Protein AF-A0A4U9H7V6-F1 (afdb_monomer)

Nearest PDB structures (foldseek):
  5ijo-assembly1_J  TM=3.891E-01  e=6.967E+00  Homo sapiens

pLDDT: mean 97.19, std 2.11, range [89.75, 98.75]

Structure (mmCIF, N/CA/C/O backbone):
data_AF-A0A4U9H7V6-F1
#
_entry.id   AF-A0A4U9H7V6-F1
#
loop_
_atom_site.group_PDB
_atom_site.id
_atom_site.type_symbol
_atom_site.label_atom_id
_atom_site.label_alt_id
_atom_site.label_comp_id
_atom_site.label_asym_id
_atom_site.label_entity_id
_atom_site.label_seq_id
_atom_site.pdbx_PDB_ins_code
_atom_site.Cartn_x
_atom_site.Cartn_y
_atom_site.Cartn_z
_atom_site.occupancy
_atom_site.B_iso_or_equiv
_atom_site.auth_seq_id
_atom_site.auth_comp_id
_atom_site.auth_asym_id
_atom_site.auth_atom_id
_atom_site.pdbx_PDB_model_num
ATOM 1 N N . MET A 1 1 ? -6.922 -12.921 13.610 1.00 93.88 1 MET A N 1
ATOM 2 C CA . MET A 1 1 ? -6.662 -11.534 13.157 1.00 93.88 1 MET A CA 1
ATOM 3 C C . MET A 1 1 ? -5.423 -10.903 13.781 1.00 93.88 1 MET A C 1
ATOM 5 O O . MET A 1 1 ? -4.639 -10.361 13.021 1.00 93.88 1 MET A O 1
ATOM 9 N N . HIS A 1 2 ? -5.196 -10.997 15.101 1.00 97.81 2 HIS A N 1
ATOM 10 C CA . HIS A 1 2 ? -4.021 -10.376 15.742 1.00 97.81 2 HIS A CA 1
ATOM 11 C C . HIS A 1 2 ? -2.684 -10.827 15.119 1.00 97.81 2 HIS A C 1
ATOM 13 O O . HIS A 1 2 ? -1.943 -9.998 14.607 1.00 97.81 2 HIS A O 1
ATOM 19 N N . ASN A 1 3 ? -2.447 -12.143 15.022 1.00 98.56 3 ASN A N 1
ATOM 20 C CA . ASN A 1 3 ? -1.230 -12.678 14.393 1.00 98.56 3 ASN A CA 1
ATOM 21 C C . ASN A 1 3 ? -1.086 -12.265 12.920 1.00 98.56 3 ASN A C 1
ATOM 23 O O . ASN A 1 3 ? 0.007 -11.926 12.490 1.00 98.56 3 ASN A O 1
ATOM 27 N N . ALA A 1 4 ? -2.181 -12.253 12.153 1.00 98.38 4 ALA A N 1
ATOM 28 C CA . ALA A 1 4 ? -2.153 -11.847 10.747 1.00 98.38 4 ALA A CA 1
ATOM 29 C C . ALA A 1 4 ? -1.759 -10.369 10.583 1.00 98.38 4 ALA A C 1
ATOM 31 O O . ALA A 1 4 ? -0.945 -10.048 9.722 1.00 98.38 4 ALA A O 1
ATOM 32 N N . ALA A 1 5 ? -2.274 -9.480 11.441 1.00 98.12 5 ALA A N 1
ATOM 33 C CA . ALA A 1 5 ? -1.876 -8.074 11.451 1.00 98.12 5 ALA A CA 1
ATOM 34 C C . ALA A 1 5 ? -0.382 -7.909 11.786 1.00 98.12 5 ALA A C 1
ATOM 36 O O . ALA A 1 5 ? 0.310 -7.125 11.140 1.00 98.12 5 ALA A O 1
ATOM 37 N N . THR A 1 6 ? 0.142 -8.698 12.728 1.00 98.56 6 THR A N 1
ATOM 38 C CA . THR A 1 6 ? 1.577 -8.706 13.053 1.00 98.56 6 THR A CA 1
ATOM 39 C C . THR A 1 6 ? 2.429 -9.252 11.903 1.00 98.56 6 THR A C 1
ATOM 41 O O . THR A 1 6 ? 3.481 -8.692 11.607 1.00 98.56 6 THR A O 1
ATOM 44 N N . ILE A 1 7 ? 1.968 -10.294 11.202 1.00 98.69 7 ILE A N 1
ATOM 45 C CA . ILE A 1 7 ? 2.640 -10.834 10.007 1.00 98.69 7 ILE A CA 1
ATOM 46 C C . ILE A 1 7 ? 2.670 -9.791 8.881 1.00 98.69 7 ILE A C 1
ATOM 48 O O . ILE A 1 7 ? 3.707 -9.619 8.243 1.00 98.69 7 ILE A O 1
ATOM 52 N N . ALA A 1 8 ? 1.591 -9.026 8.676 1.00 98.44 8 ALA A N 1
ATOM 53 C CA . ALA A 1 8 ? 1.613 -7.883 7.759 1.00 98.44 8 ALA A CA 1
ATOM 54 C C . ALA A 1 8 ? 2.676 -6.844 8.175 1.00 98.44 8 ALA A C 1
ATOM 56 O O . ALA A 1 8 ? 3.355 -6.284 7.316 1.00 98.44 8 ALA A O 1
ATOM 57 N N . GLY A 1 9 ? 2.878 -6.663 9.486 1.00 98.38 9 GLY A N 1
ATOM 58 C CA . GLY A 1 9 ? 3.984 -5.904 10.079 1.00 98.38 9 GLY A CA 1
ATOM 59 C C . GLY A 1 9 ? 5.363 -6.343 9.599 1.00 98.38 9 GLY A C 1
ATOM 60 O O . GLY A 1 9 ? 6.160 -5.499 9.195 1.00 98.38 9 GLY A O 1
ATOM 61 N N . ILE A 1 10 ? 5.634 -7.649 9.566 1.00 98.69 10 ILE A N 1
ATOM 62 C CA . ILE A 1 10 ? 6.898 -8.197 9.043 1.00 98.69 10 ILE A CA 1
ATOM 63 C C . ILE A 1 10 ? 7.102 -7.783 7.576 1.00 98.69 10 ILE A C 1
ATOM 65 O O . ILE A 1 10 ? 8.208 -7.391 7.197 1.00 98.69 10 ILE A O 1
ATOM 69 N N . ALA A 1 11 ? 6.040 -7.810 6.765 1.00 98.56 11 ALA A N 1
ATOM 70 C CA . ALA A 1 11 ? 6.104 -7.416 5.360 1.00 98.56 11 ALA A CA 1
ATOM 71 C C . ALA A 1 11 ? 6.390 -5.913 5.185 1.00 98.56 11 ALA A 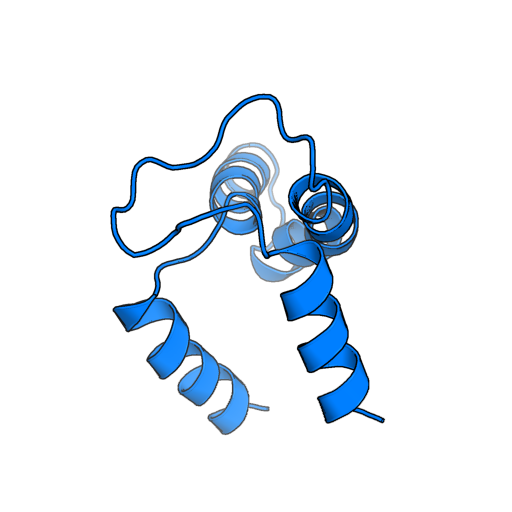C 1
ATOM 73 O O . ALA A 1 11 ? 7.415 -5.545 4.606 1.00 98.56 11 ALA A O 1
ATOM 74 N N . PHE A 1 12 ? 5.534 -5.026 5.708 1.00 98.31 12 PHE A N 1
ATOM 75 C CA . PHE A 1 12 ? 5.689 -3.585 5.462 1.00 98.31 12 PHE A CA 1
ATOM 76 C C . PHE A 1 12 ? 6.886 -2.965 6.196 1.00 98.31 12 PHE A C 1
ATOM 78 O O . PHE A 1 12 ? 7.368 -1.914 5.782 1.00 98.31 12 PHE A O 1
ATOM 85 N N . SER A 1 13 ? 7.408 -3.600 7.253 1.00 98.38 13 SER A N 1
ATOM 86 C CA . SER A 1 13 ? 8.622 -3.112 7.932 1.00 98.38 13 SER A CA 1
ATOM 87 C C . SER A 1 13 ? 9.866 -3.189 7.043 1.00 98.38 13 SER A C 1
ATOM 89 O O . SER A 1 13 ? 10.826 -2.466 7.282 1.00 98.38 13 SER A O 1
ATOM 91 N N . ASN A 1 14 ? 9.844 -4.042 6.012 1.00 97.94 14 ASN A N 1
ATOM 92 C CA . ASN A 1 14 ? 10.948 -4.219 5.064 1.00 97.94 14 ASN A CA 1
ATOM 93 C C . ASN A 1 14 ? 10.615 -3.698 3.658 1.00 97.94 14 ASN A C 1
ATOM 95 O O . ASN A 1 14 ? 11.505 -3.252 2.941 1.00 97.94 14 ASN A O 1
ATOM 99 N N . ALA A 1 15 ? 9.342 -3.756 3.258 1.00 97.12 15 ALA A N 1
ATOM 100 C CA . ALA A 1 15 ? 8.878 -3.334 1.934 1.00 97.12 15 ALA A CA 1
ATOM 101 C C . ALA A 1 15 ? 8.243 -1.932 1.915 1.00 97.12 15 ALA A C 1
ATOM 103 O O . ALA A 1 15 ? 7.793 -1.479 0.863 1.00 97.12 15 ALA A O 1
ATOM 104 N N . PHE A 1 16 ? 8.199 -1.250 3.064 1.00 97.62 16 PHE A N 1
ATOM 105 C CA . PHE A 1 16 ? 7.450 -0.012 3.275 1.00 97.62 16 PHE A CA 1
ATOM 106 C C . PHE A 1 16 ? 5.948 -0.169 2.967 1.00 97.62 16 PHE A C 1
ATOM 108 O O . PHE A 1 16 ? 5.381 -1.262 2.992 1.00 97.62 16 PHE A O 1
ATOM 115 N N . LEU A 1 17 ? 5.283 0.961 2.729 1.00 98.06 17 LEU A N 1
ATOM 116 C CA . LEU A 1 17 ? 3.880 1.065 2.343 1.00 98.06 17 LEU A CA 1
ATOM 117 C C . LEU A 1 17 ? 3.765 1.844 1.024 1.00 98.06 17 LEU A C 1
ATOM 119 O O . LEU A 1 17 ? 4.760 2.265 0.439 1.00 98.06 17 LEU A O 1
ATOM 123 N N . GLY A 1 18 ? 2.534 2.050 0.560 1.00 97.31 18 GLY A N 1
ATOM 124 C CA . GLY A 1 18 ? 2.234 2.838 -0.635 1.00 97.31 18 GLY A CA 1
ATOM 125 C C . GLY A 1 18 ? 1.405 4.091 -0.353 1.00 97.31 18 GLY A C 1
ATOM 126 O O . GLY A 1 18 ? 1.105 4.440 0.792 1.00 97.31 18 GLY A O 1
ATOM 127 N N . ILE A 1 19 ? 0.957 4.727 -1.436 1.00 97.88 19 ILE A N 1
ATOM 128 C CA . ILE A 1 19 ? 0.230 6.006 -1.414 1.00 97.88 19 ILE A CA 1
ATOM 129 C C . ILE A 1 19 ? -1.073 5.986 -0.601 1.00 97.88 19 ILE A C 1
ATOM 131 O O . ILE A 1 19 ? -1.487 7.031 -0.105 1.00 97.88 19 ILE A O 1
ATOM 135 N N . CYS A 1 20 ? -1.702 4.815 -0.421 1.00 98.56 20 CYS A N 1
ATOM 136 C CA . CYS A 1 20 ? -2.899 4.668 0.414 1.00 98.56 20 CYS A CA 1
ATOM 137 C C . CYS A 1 20 ? -2.644 5.196 1.828 1.00 98.56 20 CYS A C 1
ATOM 139 O O . CYS A 1 20 ? -3.397 6.028 2.325 1.00 98.56 20 CYS A O 1
ATOM 141 N N . HIS A 1 21 ? -1.531 4.784 2.436 1.00 98.62 21 HIS A N 1
ATOM 142 C CA . HIS A 1 21 ? -1.181 5.182 3.793 1.00 98.62 21 HIS A CA 1
ATOM 143 C C . HIS A 1 21 ? -0.775 6.661 3.862 1.00 98.62 21 HIS A C 1
ATOM 145 O O . HIS A 1 21 ? -1.187 7.377 4.775 1.00 98.62 21 HIS A O 1
ATOM 151 N N . SER A 1 22 ? -0.034 7.146 2.855 1.00 98.44 22 SER A N 1
ATOM 152 C CA . SER A 1 22 ? 0.349 8.559 2.736 1.00 98.44 22 SER A CA 1
ATOM 153 C C . SER A 1 22 ? -0.872 9.482 2.728 1.00 98.44 22 SER A C 1
ATOM 155 O O . SER A 1 22 ? -0.899 10.471 3.459 1.00 98.44 22 SER A O 1
ATOM 157 N N . MET A 1 23 ? -1.898 9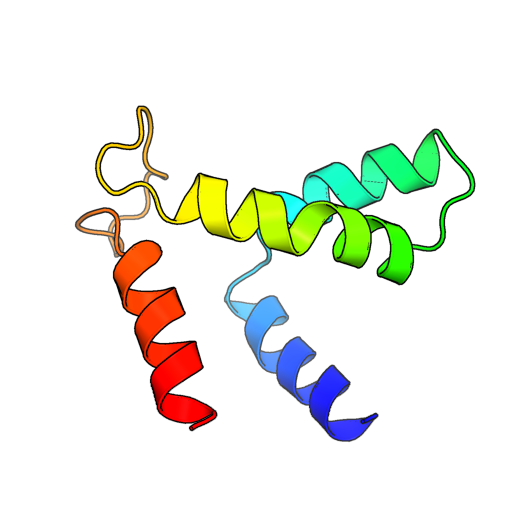.142 1.942 1.00 98.56 23 MET A N 1
ATOM 158 C CA . MET A 1 23 ? -3.151 9.898 1.890 1.00 98.56 23 MET A CA 1
ATOM 159 C C . MET A 1 23 ? -3.993 9.692 3.151 1.00 98.56 23 MET A C 1
ATOM 161 O O . MET A 1 23 ? -4.510 10.669 3.687 1.00 98.56 23 MET A O 1
ATOM 165 N N . ALA A 1 24 ? -4.088 8.464 3.674 1.00 98.62 24 ALA A N 1
ATOM 166 C CA . ALA A 1 24 ? -4.858 8.164 4.881 1.00 98.62 24 ALA A CA 1
ATOM 167 C C . ALA A 1 24 ? -4.378 8.970 6.100 1.00 98.62 24 ALA A C 1
ATOM 169 O O . ALA A 1 24 ? -5.204 9.427 6.886 1.00 98.62 24 ALA A O 1
ATOM 170 N N . HIS A 1 25 ? -3.068 9.210 6.236 1.00 98.38 25 HIS A N 1
ATOM 171 C CA . HIS A 1 25 ? -2.525 10.081 7.283 1.00 98.38 25 HIS A CA 1
ATOM 172 C C . HIS A 1 25 ? -3.012 11.521 7.184 1.00 98.38 25 HIS A C 1
ATOM 174 O O . HIS A 1 25 ? -3.305 12.132 8.205 1.00 98.38 25 HIS A O 1
ATOM 180 N N . LYS A 1 26 ? -3.083 12.078 5.973 1.00 98.25 26 LYS A N 1
ATOM 181 C CA . LYS A 1 26 ? -3.535 13.461 5.780 1.00 98.25 26 LYS A CA 1
ATOM 182 C C . LYS A 1 26 ? -5.045 13.568 5.910 1.00 98.25 26 LYS A C 1
ATOM 184 O O . LYS A 1 26 ? -5.524 14.470 6.581 1.00 98.25 26 LYS A O 1
ATOM 189 N N . LEU A 1 27 ? -5.771 12.595 5.366 1.00 98.19 27 LEU A N 1
ATOM 190 C CA . LEU A 1 27 ? -7.218 12.519 5.492 1.00 98.19 27 LEU A CA 1
ATOM 191 C C . LEU A 1 27 ? -7.654 12.403 6.960 1.00 98.19 27 LEU A C 1
ATOM 193 O O . LEU A 1 27 ? -8.548 13.127 7.370 1.00 98.19 27 LEU A O 1
ATOM 197 N N . GLY A 1 28 ? -7.004 11.540 7.748 1.00 98.00 28 GLY A N 1
ATOM 198 C CA . GLY A 1 28 ? -7.296 11.371 9.176 1.00 98.00 28 GLY A CA 1
ATOM 199 C C . GLY A 1 28 ? -6.779 12.498 10.079 1.00 98.00 28 GLY A C 1
ATOM 200 O O . GLY A 1 28 ? -7.212 12.605 11.223 1.00 98.00 28 GLY A O 1
ATOM 201 N N . ALA A 1 29 ? -5.838 13.316 9.597 1.00 97.31 29 ALA A N 1
ATOM 202 C CA . ALA A 1 29 ? -5.369 14.501 10.316 1.00 97.31 29 ALA A CA 1
ATOM 203 C C . ALA A 1 29 ? -6.296 15.704 10.096 1.00 97.31 29 ALA A C 1
ATOM 205 O O . ALA A 1 29 ? -6.540 16.453 11.036 1.00 97.31 29 ALA A O 1
ATOM 206 N N . GLU A 1 30 ? -6.800 15.878 8.871 1.00 98.50 30 GLU A N 1
ATOM 207 C CA . GLU A 1 30 ? -7.718 16.966 8.514 1.00 98.50 30 GLU A CA 1
ATOM 208 C C . GLU A 1 30 ? -9.148 16.679 8.985 1.00 98.50 30 GLU A C 1
ATOM 210 O O . GLU A 1 30 ? -9.821 17.534 9.556 1.00 98.50 30 GLU A O 1
ATOM 215 N N . PHE A 1 31 ? -9.611 15.447 8.775 1.00 97.69 31 PHE A N 1
ATOM 216 C CA . PHE A 1 31 ? -10.927 14.989 9.194 1.00 97.69 31 PHE A CA 1
ATOM 217 C C . PHE A 1 31 ? -10.746 13.939 10.288 1.00 97.69 31 PHE A C 1
ATOM 219 O O . PHE A 1 31 ? -9.868 13.091 10.141 1.00 97.69 31 PHE A O 1
ATOM 226 N N . PRO A 1 32 ? -11.564 13.926 11.356 1.00 95.69 32 PRO A N 1
ATOM 227 C CA . PRO A 1 32 ? -11.423 13.002 12.485 1.00 95.69 32 PRO A CA 1
ATOM 228 C C . PRO A 1 32 ? -11.847 11.568 12.108 1.00 95.69 32 PRO A C 1
ATOM 230 O O . PRO A 1 32 ? -12.798 11.000 12.642 1.00 95.69 32 PRO A O 1
ATOM 233 N N . ILE A 1 33 ? -11.146 10.981 11.143 1.00 98.12 33 ILE A N 1
ATOM 234 C CA . ILE A 1 33 ? -11.397 9.672 10.557 1.00 98.12 33 ILE A CA 1
ATOM 235 C C . ILE A 1 33 ? -10.352 8.711 11.110 1.00 98.12 33 ILE A C 1
ATOM 237 O O . ILE A 1 33 ? -9.146 8.927 10.988 1.00 98.12 33 ILE A O 1
ATOM 241 N N . ALA A 1 34 ? -10.819 7.609 11.695 1.00 98.50 34 ALA A N 1
ATOM 242 C CA . ALA A 1 34 ? -9.940 6.561 12.190 1.00 98.50 34 ALA A CA 1
ATOM 243 C C . ALA A 1 34 ? -9.044 6.009 11.067 1.00 98.50 34 ALA A C 1
ATOM 245 O O . ALA A 1 34 ? -9.496 5.770 9.946 1.00 98.50 34 ALA A O 1
ATOM 246 N N . HIS A 1 35 ? -7.781 5.729 11.387 1.00 98.50 35 HIS A N 1
ATOM 247 C CA . HIS A 1 35 ? -6.771 5.326 10.406 1.00 98.50 35 HIS A CA 1
ATOM 248 C C . HIS A 1 35 ? -7.198 4.142 9.517 1.00 98.50 35 HIS A C 1
ATOM 250 O O . HIS A 1 35 ? -7.057 4.185 8.294 1.00 98.50 35 HIS A O 1
ATOM 256 N N . GLY A 1 36 ? -7.748 3.083 10.121 1.00 98.19 36 GLY A N 1
ATOM 257 C CA . GLY A 1 36 ? -8.217 1.910 9.378 1.00 98.19 36 GLY A CA 1
ATOM 258 C C . GLY A 1 36 ? -9.364 2.235 8.418 1.00 98.19 36 GLY A C 1
ATOM 259 O O . GLY A 1 36 ? -9.392 1.722 7.302 1.00 98.19 36 GLY A O 1
ATOM 260 N N . LEU A 1 37 ? -10.259 3.147 8.814 1.00 98.62 37 LEU A N 1
ATOM 261 C CA . LEU A 1 37 ? -11.380 3.591 7.990 1.00 98.62 37 LEU A CA 1
ATOM 262 C C . LEU A 1 37 ? -10.898 4.415 6.789 1.00 98.62 37 LEU A C 1
ATOM 264 O O . LEU A 1 37 ? -11.316 4.148 5.666 1.00 98.62 37 LEU A O 1
ATOM 268 N N . ALA A 1 38 ? -9.968 5.351 7.001 1.00 98.62 38 ALA A N 1
ATOM 269 C CA . ALA A 1 38 ? -9.374 6.134 5.919 1.00 98.62 38 ALA A CA 1
ATOM 270 C C . ALA A 1 38 ? -8.679 5.237 4.877 1.00 98.62 38 ALA A C 1
ATOM 272 O O . ALA A 1 38 ? -8.876 5.415 3.677 1.00 98.62 38 ALA A O 1
ATOM 273 N N . ASN A 1 39 ? -7.920 4.223 5.315 1.00 98.75 39 ASN A N 1
ATOM 274 C CA . ASN A 1 39 ? -7.324 3.254 4.389 1.00 98.75 39 ASN A CA 1
ATOM 275 C C . ASN A 1 39 ? -8.392 2.440 3.647 1.00 98.75 39 ASN A C 1
ATOM 277 O O . ASN A 1 39 ? -8.286 2.275 2.435 1.00 98.75 39 ASN A O 1
ATOM 281 N N . ALA A 1 40 ? -9.433 1.964 4.336 1.00 98.62 40 ALA A N 1
ATOM 282 C CA . ALA A 1 40 ? -10.506 1.189 3.713 1.00 98.62 40 ALA A CA 1
ATOM 283 C C . ALA A 1 40 ? -11.256 1.983 2.626 1.00 98.62 40 ALA A C 1
ATOM 285 O O . ALA A 1 40 ? -11.553 1.435 1.565 1.00 98.62 40 ALA A O 1
ATOM 286 N N . MET A 1 41 ? -11.499 3.280 2.849 1.00 98.44 41 MET A N 1
ATOM 287 C CA . MET A 1 41 ? -12.111 4.179 1.860 1.00 98.44 41 MET A CA 1
ATOM 288 C C . MET A 1 41 ? -11.253 4.344 0.593 1.00 98.44 41 MET A C 1
ATOM 290 O O . MET A 1 41 ? -11.786 4.486 -0.508 1.00 98.44 41 MET A O 1
ATOM 294 N N . LEU A 1 42 ? -9.924 4.326 0.734 1.00 98.62 42 LEU A N 1
ATOM 295 C CA . LEU A 1 42 ? -8.984 4.599 -0.357 1.00 98.62 42 LEU A CA 1
ATOM 296 C C . LEU A 1 42 ? -8.536 3.338 -1.108 1.00 98.62 42 LEU A C 1
ATOM 298 O O . LEU A 1 42 ? -8.280 3.407 -2.312 1.00 98.62 42 LEU A O 1
ATOM 302 N N . LEU A 1 43 ? -8.436 2.196 -0.422 1.00 98.56 43 LEU A N 1
ATOM 303 C CA . LEU A 1 43 ? -7.713 1.013 -0.894 1.00 98.56 43 LEU A CA 1
ATOM 304 C C . LEU A 1 43 ? -8.159 0.540 -2.282 1.00 98.56 43 LEU A C 1
ATOM 306 O O . LEU A 1 43 ? -7.321 0.317 -3.151 1.00 98.56 43 LEU A O 1
ATOM 310 N N . THR A 1 44 ? -9.466 0.431 -2.526 1.00 98.44 44 THR A N 1
ATOM 311 C CA . THR A 1 44 ? -9.982 -0.081 -3.810 1.00 98.44 44 THR A CA 1
ATOM 312 C C . THR A 1 44 ? -9.668 0.845 -4.986 1.00 98.44 44 THR A C 1
ATOM 314 O O . THR A 1 44 ? -9.396 0.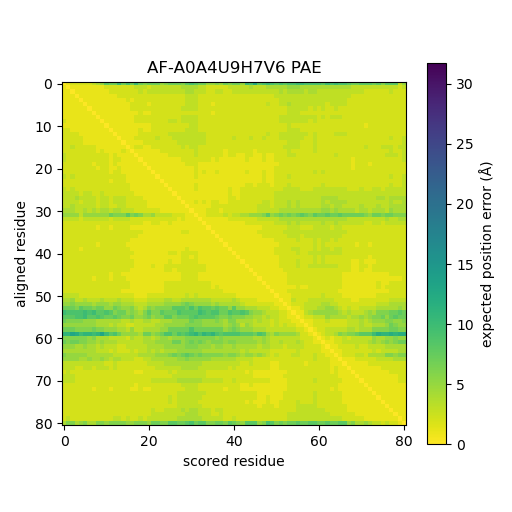375 -6.090 1.00 98.44 44 THR A O 1
ATOM 317 N N . ASN A 1 45 ? -9.654 2.160 -4.763 1.00 98.62 45 ASN A N 1
ATOM 318 C CA . ASN A 1 45 ? -9.266 3.135 -5.781 1.00 98.62 45 ASN A CA 1
ATOM 319 C C .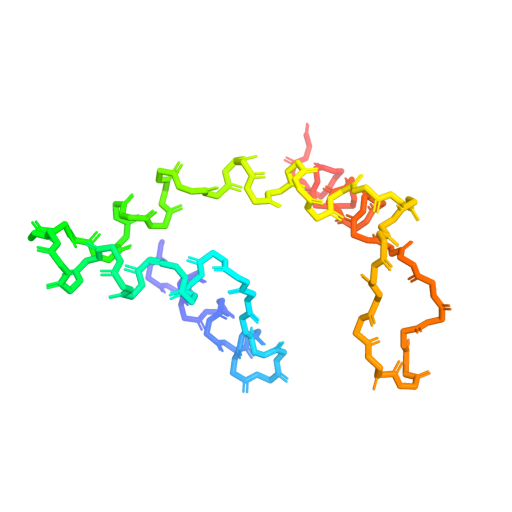 ASN A 1 45 ? -7.750 3.150 -5.991 1.00 98.62 45 ASN A C 1
ATOM 321 O O . ASN A 1 45 ? -7.296 3.212 -7.129 1.00 98.62 45 ASN A O 1
ATOM 325 N N . VAL A 1 46 ? -6.965 3.011 -4.918 1.00 98.62 46 VAL A N 1
ATOM 326 C CA . VAL A 1 46 ? -5.500 2.920 -5.002 1.00 98.62 46 VAL A CA 1
ATOM 327 C C . VAL A 1 46 ? -5.050 1.662 -5.746 1.00 98.62 46 VAL A C 1
ATOM 329 O O . VAL A 1 46 ? -4.125 1.745 -6.547 1.00 98.62 46 VAL A O 1
ATOM 332 N N . ILE A 1 47 ? -5.718 0.520 -5.550 1.00 98.56 47 ILE A N 1
ATOM 333 C CA . ILE A 1 47 ? -5.443 -0.705 -6.319 1.00 98.56 47 ILE A CA 1
ATOM 334 C C . ILE A 1 47 ? -5.626 -0.438 -7.816 1.00 98.56 47 ILE A C 1
ATOM 336 O O . ILE A 1 47 ? -4.720 -0.716 -8.595 1.00 98.56 47 ILE A O 1
ATOM 340 N N . ARG A 1 48 ? -6.755 0.161 -8.223 1.00 98.25 48 ARG A N 1
ATOM 341 C CA . ARG A 1 48 ? -7.024 0.495 -9.636 1.00 98.25 48 ARG A CA 1
ATOM 342 C C . ARG A 1 48 ? -6.024 1.502 -10.200 1.00 98.25 48 ARG A C 1
ATOM 344 O O . ARG A 1 48 ? -5.594 1.344 -11.334 1.00 98.25 48 ARG A O 1
ATOM 351 N N . TYR A 1 49 ? -5.649 2.505 -9.408 1.00 97.69 49 TYR A N 1
ATOM 352 C CA . TYR A 1 49 ? -4.639 3.493 -9.784 1.00 97.69 49 TYR A CA 1
ATOM 353 C C . TYR A 1 49 ? -3.267 2.843 -10.022 1.00 97.69 49 TYR A C 1
ATOM 355 O O . TYR A 1 49 ? -2.628 3.111 -11.035 1.00 97.69 49 TYR A O 1
ATOM 363 N N . ASN A 1 50 ? -2.832 1.962 -9.117 1.00 97.94 50 ASN A N 1
ATOM 364 C CA . ASN A 1 50 ? -1.547 1.273 -9.230 1.00 97.94 50 ASN A CA 1
ATOM 365 C C . ASN A 1 50 ? -1.546 0.205 -10.334 1.00 97.94 50 ASN A C 1
ATOM 367 O O . ASN A 1 50 ? -0.503 -0.046 -10.921 1.00 97.94 50 ASN A O 1
ATOM 371 N N . ALA A 1 51 ? -2.685 -0.428 -10.627 1.00 97.69 51 ALA A N 1
ATOM 372 C CA . ALA A 1 51 ? -2.822 -1.495 -11.625 1.00 97.69 51 ALA A CA 1
ATOM 373 C C . ALA A 1 51 ? -2.837 -1.001 -13.093 1.00 97.69 51 ALA A C 1
ATOM 375 O O . ALA A 1 51 ? -3.359 -1.693 -13.974 1.00 97.69 51 ALA A O 1
ATOM 376 N N . ASN A 1 52 ? -2.298 0.193 -13.350 1.00 95.88 52 ASN A N 1
ATOM 377 C CA . ASN A 1 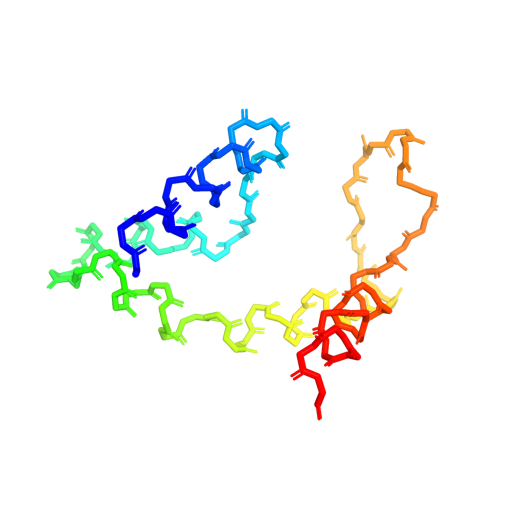52 ? -2.090 0.733 -14.687 1.00 95.88 52 ASN A CA 1
ATOM 378 C C . ASN A 1 52 ? -0.656 0.440 -15.153 1.00 95.88 52 ASN A C 1
ATOM 380 O O . ASN A 1 52 ? 0.296 0.987 -14.596 1.00 95.88 52 ASN A O 1
ATOM 384 N N . ASP A 1 53 ? -0.518 -0.392 -16.185 1.00 94.25 53 ASP A N 1
ATOM 385 C CA . ASP A 1 53 ? 0.789 -0.765 -16.737 1.00 94.25 53 ASP A CA 1
ATOM 386 C C . ASP A 1 53 ? 1.411 0.359 -17.591 1.00 94.25 53 ASP A C 1
ATOM 388 O O . ASP A 1 53 ? 2.629 0.416 -17.727 1.00 94.25 53 ASP A O 1
ATOM 392 N N . ASP A 1 54 ? 0.603 1.317 -18.060 1.00 93.44 54 ASP A N 1
ATOM 393 C CA . ASP A 1 54 ? 1.038 2.512 -18.796 1.00 93.44 54 ASP A CA 1
ATOM 394 C C . ASP A 1 54 ? 1.092 3.742 -17.869 1.00 93.44 54 ASP A C 1
ATOM 396 O O . ASP A 1 54 ? 0.611 4.838 -18.180 1.00 93.44 54 ASP A O 1
ATOM 400 N N . ALA A 1 55 ? 1.623 3.559 -16.657 1.00 89.75 55 ALA A N 1
ATOM 401 C CA . ALA A 1 55 ? 1.737 4.637 -15.685 1.00 89.75 55 ALA A CA 1
ATOM 402 C C . ALA A 1 55 ? 2.661 5.754 -16.199 1.00 89.75 55 ALA A C 1
ATOM 404 O O . ALA A 1 55 ? 3.794 5.516 -16.610 1.00 89.75 55 ALA A O 1
ATOM 405 N N . ALA A 1 56 ? 2.216 7.009 -16.075 1.00 92.31 56 ALA A N 1
ATOM 406 C CA . ALA A 1 56 ? 2.995 8.173 -16.508 1.00 92.31 56 ALA A CA 1
ATOM 407 C C . ALA A 1 56 ? 4.358 8.305 -15.796 1.00 92.31 56 ALA A C 1
ATOM 409 O O . ALA A 1 56 ? 5.250 8.995 -16.290 1.00 92.31 56 ALA A O 1
ATOM 410 N N . LYS A 1 57 ? 4.509 7.698 -14.611 1.00 94.12 57 LYS A N 1
ATOM 411 C CA . LYS A 1 57 ? 5.748 7.676 -13.827 1.00 94.12 57 LYS A CA 1
ATOM 412 C C . LYS A 1 57 ? 5.894 6.338 -13.109 1.00 94.12 57 LYS A C 1
ATOM 414 O O . LYS A 1 57 ? 4.947 5.874 -12.479 1.00 94.12 57 LYS A O 1
ATOM 419 N N . GLN A 1 58 ? 7.108 5.797 -13.121 1.00 93.06 58 GLN A N 1
ATOM 420 C CA . GLN A 1 58 ? 7.518 4.650 -12.314 1.00 93.06 58 GLN A CA 1
ATOM 421 C C . GLN A 1 58 ? 8.514 5.101 -11.242 1.00 93.06 58 GLN A C 1
ATOM 423 O O . GLN A 1 58 ? 9.283 6.044 -11.442 1.00 93.06 58 GLN A O 1
ATOM 428 N N . THR A 1 59 ? 8.492 4.447 -10.083 1.00 91.44 59 THR A N 1
ATOM 429 C CA . THR A 1 59 ? 9.487 4.679 -9.034 1.00 91.44 59 THR A CA 1
ATOM 430 C C . THR A 1 59 ? 10.862 4.194 -9.496 1.00 91.44 59 THR A C 1
ATOM 432 O O . THR A 1 59 ? 10.996 3.128 -10.092 1.00 91.44 59 THR A O 1
ATOM 435 N N . ALA A 1 60 ? 11.903 4.977 -9.215 1.00 89.88 60 ALA A N 1
ATOM 436 C CA . ALA A 1 60 ? 13.266 4.677 -9.646 1.00 89.88 60 ALA A CA 1
ATOM 437 C C . ALA A 1 60 ? 13.959 3.689 -8.687 1.00 89.88 60 ALA A C 1
ATOM 439 O O . ALA A 1 60 ? 14.884 4.059 -7.968 1.00 89.88 60 ALA A O 1
ATOM 440 N N . PHE A 1 61 ? 13.492 2.439 -8.656 1.00 94.12 61 PHE A N 1
ATOM 441 C CA . PHE A 1 61 ? 14.175 1.331 -7.980 1.00 94.12 61 PHE A CA 1
ATOM 442 C C . PHE A 1 61 ? 14.772 0.389 -9.020 1.00 94.12 61 PHE A C 1
ATOM 444 O O . PHE A 1 61 ? 14.063 -0.068 -9.910 1.00 94.12 61 PHE A O 1
ATOM 451 N N . SER A 1 62 ? 16.065 0.073 -8.903 1.00 95.50 62 SER A N 1
ATOM 452 C CA . SER A 1 62 ? 16.764 -0.768 -9.888 1.00 95.50 62 SER A CA 1
ATOM 453 C C . SER A 1 62 ? 16.209 -2.190 -9.964 1.00 95.50 62 SER A C 1
ATOM 455 O O . SER A 1 62 ? 16.311 -2.832 -11.002 1.00 95.50 62 SER A O 1
ATOM 457 N N . GLN A 1 63 ? 15.601 -2.677 -8.880 1.00 95.56 63 GLN A N 1
ATOM 458 C CA .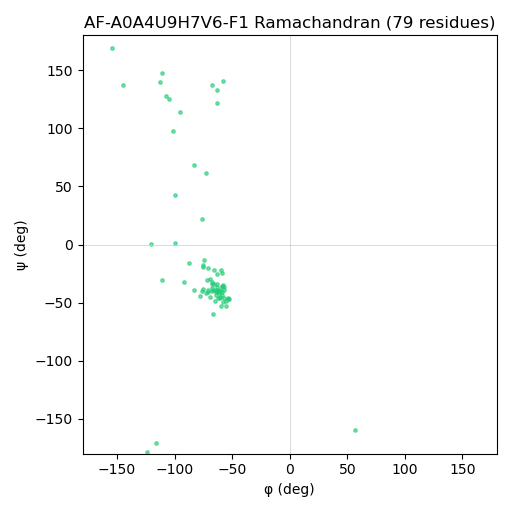 GLN A 1 63 ? 14.936 -3.976 -8.832 1.00 95.56 63 GLN A CA 1
ATOM 459 C C . GLN A 1 63 ? 13.585 -3.988 -9.563 1.00 95.56 63 GLN A C 1
ATOM 461 O O . GLN A 1 63 ? 13.030 -5.064 -9.768 1.00 95.56 63 GLN A O 1
ATOM 466 N N . TYR A 1 64 ? 13.024 -2.824 -9.907 1.00 94.25 64 TYR A N 1
ATOM 467 C CA . TYR A 1 64 ? 11.742 -2.709 -10.602 1.00 94.25 64 TYR A CA 1
ATOM 468 C C . TYR A 1 64 ? 12.005 -2.430 -12.081 1.00 94.25 64 TYR A C 1
ATOM 470 O O . TYR A 1 64 ? 12.239 -1.292 -12.481 1.00 94.25 64 TYR A O 1
ATOM 478 N N . ASP A 1 65 ? 11.969 -3.486 -12.889 1.00 94.25 65 ASP A N 1
ATOM 479 C CA . ASP A 1 65 ? 12.234 -3.447 -14.328 1.00 94.25 65 ASP A CA 1
ATOM 480 C C . ASP A 1 65 ? 11.115 -2.745 -15.114 1.00 94.25 65 ASP A C 1
ATOM 482 O O . ASP A 1 65 ? 11.382 -1.956 -16.017 1.00 94.25 65 ASP A O 1
ATOM 486 N N . ARG A 1 66 ? 9.859 -3.006 -14.749 1.00 94.06 66 ARG A N 1
ATOM 487 C CA . ARG A 1 66 ? 8.644 -2.460 -15.372 1.00 94.06 66 ARG A CA 1
ATOM 488 C C . ARG A 1 66 ? 7.480 -2.451 -14.376 1.00 94.06 66 ARG A C 1
ATOM 490 O O . ARG A 1 66 ? 7.586 -3.074 -13.315 1.00 94.06 66 ARG A O 1
ATOM 497 N N . PRO A 1 67 ? 6.347 -1.799 -14.684 1.00 96.12 67 PRO A N 1
ATOM 498 C CA . PRO A 1 67 ? 5.168 -1.873 -13.836 1.00 96.12 67 PRO A CA 1
ATOM 499 C C . PRO A 1 67 ? 4.657 -3.317 -13.777 1.00 96.12 67 PRO A C 1
ATOM 501 O O . PRO A 1 67 ? 4.370 -3.939 -14.795 1.00 96.12 67 PRO A O 1
ATOM 504 N N . GLN A 1 68 ? 4.589 -3.864 -12.565 1.00 96.50 68 GLN A N 1
ATOM 505 C CA . GLN A 1 68 ? 4.096 -5.221 -12.301 1.00 96.50 68 GLN A CA 1
ATOM 506 C C . GLN A 1 68 ? 2.889 -5.214 -11.355 1.00 96.50 68 GLN A C 1
ATOM 508 O O . GLN A 1 68 ? 2.353 -6.260 -11.009 1.00 96.50 68 GLN A O 1
ATOM 513 N N . ALA A 1 69 ? 2.436 -4.044 -10.898 1.00 97.38 69 ALA A N 1
ATOM 514 C CA . ALA A 1 69 ? 1.392 -3.955 -9.881 1.00 97.38 69 ALA A CA 1
ATOM 515 C C . ALA A 1 69 ? 0.104 -4.679 -10.305 1.00 97.38 69 ALA A C 1
ATOM 517 O O . ALA A 1 69 ? -0.492 -5.377 -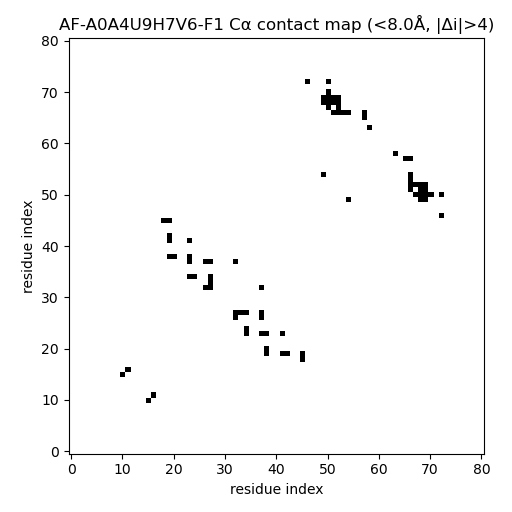9.487 1.00 97.38 69 ALA A O 1
ATOM 518 N N . ARG A 1 70 ? -0.288 -4.589 -11.584 1.00 98.00 70 ARG A N 1
ATOM 519 C CA . ARG A 1 70 ? -1.466 -5.286 -12.111 1.00 98.00 70 ARG A CA 1
ATOM 520 C C . ARG A 1 70 ? -1.359 -6.804 -11.957 1.00 98.00 70 ARG A C 1
ATOM 522 O O . ARG A 1 70 ? -2.264 -7.411 -11.388 1.00 98.00 70 ARG A O 1
ATOM 529 N N . CYS A 1 71 ? -0.273 -7.417 -12.435 1.00 97.88 71 CYS A N 1
ATOM 530 C CA . CYS A 1 71 ? -0.107 -8.869 -12.340 1.00 97.88 71 CYS A CA 1
ATOM 531 C C . CYS A 1 71 ? 0.066 -9.323 -10.887 1.00 97.88 71 CYS A C 1
ATOM 533 O O . CYS A 1 71 ? -0.534 -10.314 -10.489 1.00 97.88 71 CYS A O 1
ATOM 535 N N . ARG A 1 72 ? 0.767 -8.543 -10.057 1.00 98.19 72 ARG A N 1
ATOM 536 C CA . ARG A 1 72 ? 0.964 -8.857 -8.636 1.00 98.19 72 ARG A CA 1
ATOM 537 C C . ARG A 1 72 ? -0.316 -8.781 -7.809 1.00 98.19 72 ARG A C 1
ATOM 539 O O . ARG A 1 72 ? -0.473 -9.553 -6.872 1.00 98.19 72 ARG A O 1
ATOM 546 N N . TYR A 1 73 ? -1.257 -7.896 -8.146 1.00 98.50 73 TYR A N 1
ATOM 547 C CA . TYR A 1 73 ? -2.599 -7.963 -7.558 1.00 98.50 73 TYR A CA 1
ATOM 548 C C . TYR A 1 73 ? -3.369 -9.208 -8.023 1.00 98.50 73 TYR A C 1
ATOM 550 O O . TYR A 1 73 ? -4.123 -9.768 -7.231 1.00 98.50 73 TYR A O 1
ATOM 558 N N . GLY A 1 74 ? -3.158 -9.660 -9.264 1.00 98.50 74 GLY A N 1
ATOM 559 C CA . GLY A 1 74 ? -3.686 -10.934 -9.767 1.00 98.50 74 GLY A CA 1
ATOM 560 C C . GLY A 1 74 ? -3.180 -12.135 -8.965 1.00 98.50 74 GLY A C 1
ATOM 561 O O . GLY A 1 74 ? -3.986 -12.927 -8.497 1.00 98.50 74 GLY A O 1
ATOM 562 N N . GLU A 1 75 ? -1.876 -12.195 -8.683 1.00 98.75 75 GLU A N 1
ATOM 563 C CA . GLU A 1 75 ? -1.269 -13.243 -7.842 1.00 98.75 75 GLU A CA 1
ATOM 564 C C . GLU A 1 75 ? -1.902 -13.314 -6.440 1.00 98.75 75 GLU A C 1
ATOM 566 O O . GLU A 1 75 ? -2.070 -14.395 -5.878 1.00 98.75 75 GLU A O 1
ATOM 571 N N . VAL A 1 76 ? -2.277 -12.164 -5.864 1.00 98.38 76 VAL A N 1
ATOM 572 C CA . VAL A 1 76 ? -2.988 -12.118 -4.575 1.00 98.38 76 VAL A CA 1
ATOM 573 C C . VAL A 1 76 ? -4.393 -12.707 -4.697 1.00 98.38 76 VAL A C 1
ATOM 575 O O . VAL A 1 76 ? -4.821 -13.404 -3.782 1.00 98.38 76 VAL A O 1
ATOM 578 N N . ALA A 1 77 ? -5.107 -12.444 -5.796 1.00 98.38 77 ALA A N 1
ATOM 579 C CA . ALA A 1 77 ? -6.419 -13.041 -6.038 1.00 98.38 77 ALA A CA 1
ATOM 580 C C . ALA A 1 77 ? -6.304 -14.564 -6.199 1.00 98.38 77 ALA A C 1
ATOM 582 O O . ALA A 1 77 ? -6.975 -15.294 -5.479 1.00 98.38 77 ALA A O 1
ATOM 583 N N . ASP A 1 78 ? -5.373 -15.036 -7.031 1.00 98.69 78 ASP A N 1
ATOM 584 C CA . ASP A 1 78 ? -5.126 -16.468 -7.238 1.00 98.69 78 ASP A CA 1
ATOM 585 C C . ASP A 1 78 ? -4.761 -17.191 -5.928 1.00 98.69 78 ASP A C 1
ATOM 587 O O . ASP A 1 78 ? -5.147 -18.338 -5.711 1.00 98.69 78 ASP A O 1
ATOM 591 N N . HIS A 1 79 ? -4.039 -16.522 -5.022 1.00 98.38 79 HIS A N 1
ATOM 592 C CA . HIS A 1 79 ? -3.689 -17.073 -3.712 1.00 98.38 79 HIS A CA 1
ATOM 593 C C . HIS A 1 79 ? -4.890 -17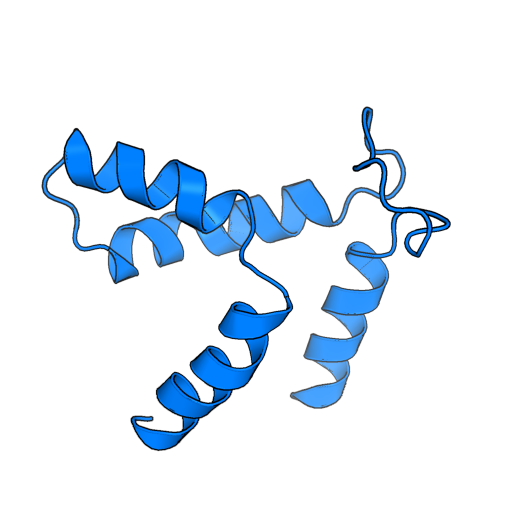.225 -2.762 1.00 98.38 79 HIS A C 1
ATOM 595 O O . HIS A 1 79 ? -4.868 -18.092 -1.887 1.00 98.38 79 HIS A O 1
ATOM 601 N N . LEU A 1 80 ? -5.913 -16.377 -2.894 1.00 97.69 80 LEU A N 1
ATOM 602 C CA . LEU A 1 80 ? -7.101 -16.391 -2.032 1.00 97.69 80 LEU A CA 1
ATOM 603 C C . LEU A 1 80 ? -8.197 -17.352 -2.525 1.00 97.69 80 LEU A C 1
ATOM 605 O O . LEU A 1 80 ? -9.064 -17.709 -1.721 1.00 97.69 80 LEU A O 1
ATOM 609 N N . GLY A 1 81 ? -8.115 -17.803 -3.783 1.00 94.69 81 GLY A N 1
ATOM 610 C CA . GLY A 1 81 ? -9.134 -18.619 -4.458 1.00 94.69 81 GLY A CA 1
ATOM 611 C C . GLY A 1 81 ? -10.306 -17.805 -4.992 1.00 94.69 81 GLY A C 1
ATOM 612 O O . GLY A 1 81 ? -11.285 -18.457 -5.417 1.00 94.69 81 GLY A O 1
#

Organism: Serratia rubidaea (NCBI:txid61652)

Solvent-ac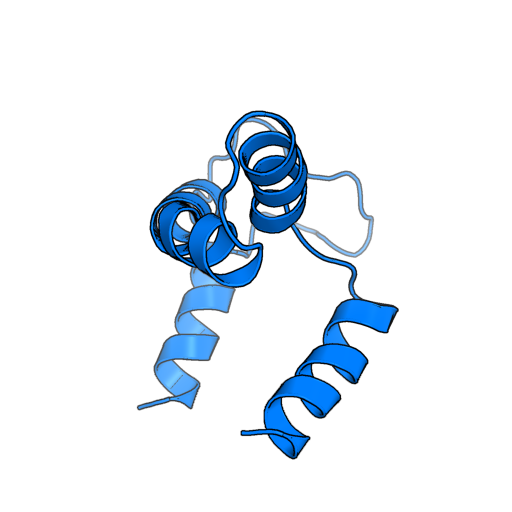cessible surface area (backbone atoms only — not comparable to full-atom values): 4931 Å² total; per-residue (Å²): 108,74,67,59,56,53,52,51,46,63,49,36,76,74,69,50,84,59,68,47,58,63,48,18,56,51,52,30,68,77,40,99,43,56,62,70,57,37,33,63,75,37,43,70,57,48,51,59,64,54,41,42,73,83,52,96,72,77,79,97,45,91,91,55,86,64,74,50,50,44,61,55,54,47,54,53,48,68,72,74,108

Mean predicted aligned error: 2.52 Å

Sequence (81 aa):
MHNAATIAGIAFSNAFLGICHSMAHKLGAEFPIAHGLANAMLLTNVIRYNANDDAAKQTAFSQYDRPQARCRYGEVADHLG

Secondary structure (DSSP, 8-state):
-HHHHHHHHHHHHHH---HHHHHHHHHHHHS---HHHHHHHHHHHHHHHHT-TT-S-----TT--S--HHHHHHHHHHHH-

InterPro domains:
  IPR018211 Alcohol dehydrogenase, iron-type, conserved site [PS00060] (18-38)
  IPR039697 Iron-type alcohol dehydrogenase-like [PTHR11496] (1-81)
  IPR056798 Fe-containing alcohol dehydrogenase-like, C-terminal [PF25137] (1-81)

Foldseek 3Di:
DVVVVVVVVVVCVVVPDDVLQVVLVVCCVVDVDDSVRSSVVCVVVVLVLLLDQPDPDDDPDPVDPGRCSNVVVVVVVVVVD

Radius of gyration: 14.35 Å; Cα contacts (8 Å, |Δi|>4): 41; chains: 1; bounding box: 29×36×34 Å